Protein AF-A0A816AMC0-F1 (afdb_monomer_lite)

Organism: Adineta ricciae (NCBI:txid249248)

Structure (mmCIF, N/CA/C/O backbone):
data_AF-A0A816AMC0-F1
#
_entry.id   AF-A0A816AMC0-F1
#
loop_
_atom_site.group_PDB
_atom_site.id
_atom_site.type_symbol
_atom_site.label_atom_id
_atom_site.label_alt_id
_atom_site.label_comp_id
_atom_site.label_asym_id
_atom_site.label_entity_id
_atom_site.label_seq_id
_atom_site.pdbx_PDB_ins_code
_atom_site.Cartn_x
_atom_site.Cartn_y
_atom_site.Cartn_z
_atom_site.occupancy
_atom_site.B_iso_or_equiv
_atom_site.auth_seq_id
_atom_site.auth_comp_id
_atom_site.auth_asym_id
_atom_site.auth_atom_id
_atom_site.pdbx_PDB_model_num
ATOM 1 N N . MET A 1 1 ? 6.367 7.938 13.507 1.00 54.56 1 MET A N 1
ATOM 2 C CA . MET A 1 1 ? 5.938 7.145 12.332 1.00 54.56 1 MET A CA 1
ATOM 3 C C . MET A 1 1 ? 6.309 7.763 10.971 1.00 54.56 1 MET A C 1
ATOM 5 O O . MET A 1 1 ? 5.997 7.151 9.965 1.00 54.56 1 MET A O 1
ATOM 9 N N . GLY A 1 2 ? 6.980 8.927 10.887 1.00 66.00 2 GLY A N 1
ATOM 10 C CA . GLY A 1 2 ? 7.323 9.551 9.589 1.00 66.00 2 GLY A CA 1
ATOM 11 C C . GLY A 1 2 ? 8.657 9.108 8.968 1.00 66.00 2 GLY A C 1
ATOM 12 O O . GLY A 1 2 ? 8.784 9.105 7.751 1.00 66.00 2 GLY A O 1
ATOM 13 N N . PHE A 1 3 ? 9.629 8.677 9.781 1.00 77.12 3 PHE A N 1
ATOM 14 C CA . PHE A 1 3 ? 10.980 8.332 9.309 1.00 77.12 3 PHE A CA 1
ATOM 15 C C . PHE A 1 3 ? 10.998 7.178 8.295 1.00 77.12 3 PHE A C 1
ATOM 17 O O . PHE A 1 3 ? 11.712 7.248 7.304 1.00 77.12 3 PHE A O 1
ATOM 24 N N . PHE A 1 4 ? 10.166 6.154 8.499 1.00 74.00 4 PHE A N 1
ATOM 25 C CA . PHE A 1 4 ? 10.046 5.032 7.564 1.00 74.00 4 PHE A CA 1
ATOM 26 C C . PHE A 1 4 ? 9.169 5.346 6.349 1.00 74.00 4 PHE A C 1
ATOM 28 O O . PHE A 1 4 ? 9.300 4.684 5.331 1.00 74.00 4 PHE A O 1
ATOM 35 N N . LEU A 1 5 ? 8.301 6.359 6.428 1.00 75.69 5 LEU A N 1
ATOM 36 C CA . LEU A 1 5 ? 7.378 6.708 5.347 1.00 75.69 5 LEU A CA 1
ATOM 37 C C . LEU A 1 5 ? 8.065 7.520 4.238 1.00 75.69 5 LEU A C 1
ATOM 39 O O . LEU A 1 5 ? 7.737 7.365 3.065 1.00 75.69 5 LEU A O 1
ATOM 43 N N . LEU A 1 6 ? 9.040 8.353 4.617 1.00 81.31 6 LEU A N 1
ATOM 44 C CA . LEU A 1 6 ? 9.823 9.182 3.697 1.00 81.31 6 LEU A CA 1
ATOM 45 C C . LEU A 1 6 ? 10.548 8.367 2.607 1.00 81.31 6 LEU A C 1
ATOM 47 O O . LEU A 1 6 ? 10.405 8.729 1.443 1.00 81.31 6 LEU A O 1
ATOM 51 N N . PRO A 1 7 ? 11.271 7.269 2.920 1.00 81.81 7 PRO A N 1
ATOM 52 C CA . PRO A 1 7 ? 11.873 6.414 1.896 1.00 81.81 7 PRO A CA 1
ATOM 53 C C . PRO A 1 7 ? 10.887 5.414 1.276 1.00 81.81 7 PRO A C 1
ATOM 55 O O . PRO A 1 7 ? 11.108 4.963 0.158 1.00 81.81 7 PRO A O 1
ATOM 58 N N . LEU A 1 8 ? 9.786 5.068 1.955 1.00 79.50 8 LEU A N 1
ATOM 59 C CA . LEU A 1 8 ? 8.810 4.105 1.428 1.00 79.50 8 LEU A CA 1
ATOM 60 C C . LEU A 1 8 ? 8.091 4.633 0.180 1.00 79.50 8 LEU A C 1
ATOM 62 O O . LEU A 1 8 ? 7.770 3.868 -0.726 1.00 79.50 8 LEU A O 1
ATOM 66 N N . LEU A 1 9 ? 7.827 5.937 0.139 1.00 81.25 9 LEU A N 1
ATOM 67 C CA . LEU A 1 9 ? 7.093 6.581 -0.944 1.00 81.25 9 LEU A CA 1
ATOM 68 C C . LEU A 1 9 ? 7.836 6.533 -2.300 1.00 81.25 9 LEU A C 1
ATOM 70 O O . LEU A 1 9 ? 7.236 6.038 -3.255 1.00 81.25 9 LEU A O 1
ATOM 74 N N . PRO A 1 10 ? 9.122 6.938 -2.417 1.00 81.56 10 PRO A N 1
ATOM 75 C CA . PRO A 1 10 ? 9.872 6.786 -3.667 1.00 81.56 10 PRO A CA 1
ATOM 76 C C . PRO A 1 10 ? 10.070 5.314 -4.057 1.00 81.56 10 PRO A C 1
ATOM 78 O O . PRO A 1 10 ? 9.880 4.974 -5.220 1.00 81.56 10 PRO A O 1
ATOM 81 N N . 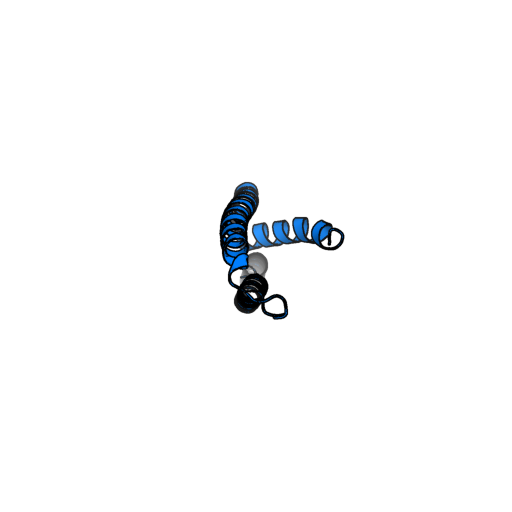VAL A 1 11 ? 10.336 4.422 -3.093 1.00 83.19 11 VAL A N 1
ATOM 82 C CA . VAL A 1 11 ? 10.482 2.975 -3.353 1.00 83.19 11 VAL A CA 1
ATOM 83 C C . VAL A 1 11 ? 9.192 2.368 -3.917 1.00 83.19 11 VAL A C 1
ATOM 85 O O . VAL A 1 11 ? 9.227 1.569 -4.850 1.00 83.19 11 VAL A O 1
ATOM 88 N N . SER A 1 12 ? 8.033 2.771 -3.390 1.00 79.56 12 SER A N 1
ATOM 89 C CA . SER A 1 12 ? 6.734 2.302 -3.888 1.00 79.56 12 SER A CA 1
ATOM 90 C C . SER A 1 12 ? 6.465 2.773 -5.317 1.00 79.56 12 SER A C 1
ATOM 92 O O . SER A 1 12 ? 5.886 2.026 -6.104 1.00 79.56 12 SER A O 1
ATOM 94 N N . PHE A 1 13 ? 6.895 3.988 -5.671 1.00 79.56 13 PHE A N 1
ATOM 95 C CA . PHE A 1 13 ? 6.758 4.495 -7.034 1.00 79.56 13 PHE A CA 1
ATOM 96 C C . PHE A 1 13 ? 7.668 3.774 -8.023 1.00 79.56 13 PHE A C 1
ATOM 98 O O . PHE A 1 13 ? 7.191 3.416 -9.098 1.00 79.56 13 PHE A O 1
ATOM 105 N N . GLU A 1 14 ? 8.925 3.504 -7.669 1.00 80.50 14 GLU A N 1
ATOM 106 C CA . GLU A 1 14 ? 9.820 2.718 -8.527 1.00 80.50 14 GLU A CA 1
ATOM 107 C C . GLU A 1 14 ? 9.251 1.313 -8.774 1.00 80.50 14 GLU A C 1
ATOM 109 O O . GLU A 1 14 ? 9.073 0.924 -9.928 1.00 80.50 14 GLU A O 1
ATOM 114 N N . CYS A 1 15 ? 8.817 0.607 -7.723 1.00 73.25 15 CYS A N 1
ATOM 115 C CA . CYS A 1 15 ? 8.167 -0.703 -7.860 1.00 73.25 15 CYS A CA 1
ATOM 116 C C . CYS A 1 15 ? 6.892 -0.661 -8.723 1.00 73.25 15 CYS A C 1
ATOM 118 O O . CYS A 1 15 ? 6.659 -1.562 -9.532 1.00 73.25 15 CYS A O 1
ATOM 120 N N . ALA A 1 16 ? 6.051 0.370 -8.572 1.00 72.38 16 ALA A N 1
ATOM 121 C CA . ALA A 1 16 ? 4.817 0.510 -9.347 1.00 72.38 16 ALA A CA 1
ATOM 122 C C . ALA A 1 16 ? 5.092 0.750 -10.842 1.00 72.38 16 ALA A C 1
ATOM 124 O O . ALA A 1 16 ? 4.392 0.206 -11.701 1.00 72.38 16 ALA A O 1
ATOM 125 N N . VAL A 1 17 ? 6.125 1.531 -11.166 1.00 69.25 17 VAL A N 1
ATOM 126 C CA . VAL A 1 17 ? 6.552 1.772 -12.550 1.00 69.25 17 VAL A CA 1
ATOM 127 C C . VAL A 1 17 ? 7.148 0.505 -13.164 1.00 69.25 17 VAL A C 1
ATOM 129 O O . VAL A 1 17 ? 6.823 0.176 -14.305 1.00 69.25 17 VAL A O 1
ATOM 132 N N . GLU A 1 18 ? 7.943 -0.253 -12.408 1.00 69.00 18 GLU A N 1
ATOM 133 C CA . GLU A 1 18 ? 8.533 -1.509 -12.887 1.00 69.00 18 GLU A CA 1
ATOM 134 C C . GLU A 1 18 ? 7.492 -2.606 -13.143 1.00 69.00 18 GLU A C 1
ATOM 136 O O . GLU A 1 18 ? 7.595 -3.322 -14.140 1.00 69.00 18 GLU A O 1
ATOM 141 N N . CYS A 1 19 ? 6.454 -2.704 -12.306 1.00 64.50 19 CYS A N 1
ATOM 142 C CA . CYS A 1 19 ? 5.380 -3.689 -12.484 1.00 64.50 19 CYS A CA 1
ATOM 143 C C . CYS A 1 19 ? 4.419 -3.356 -13.644 1.00 64.50 19 CYS A C 1
ATOM 145 O O . CYS A 1 19 ? 3.678 -4.235 -14.077 1.00 64.50 19 CYS A O 1
ATOM 147 N N . THR A 1 20 ? 4.403 -2.111 -14.144 1.00 66.06 20 THR A N 1
ATOM 148 C CA . THR A 1 20 ? 3.428 -1.639 -15.155 1.00 66.06 20 THR A CA 1
ATOM 149 C C . THR A 1 20 ? 4.064 -1.385 -16.535 1.00 66.06 20 THR A C 1
ATOM 151 O O . THR A 1 20 ? 3.454 -0.753 -17.398 1.00 66.06 20 THR A O 1
ATOM 154 N N . HIS A 1 21 ? 5.293 -1.850 -16.796 1.00 57.44 21 HIS A N 1
ATOM 155 C CA . HIS A 1 21 ? 5.896 -1.716 -18.130 1.00 57.44 21 HIS A CA 1
ATOM 156 C C . HIS A 1 21 ? 5.040 -2.463 -19.178 1.00 57.44 21 HIS A C 1
ATOM 158 O O . HIS A 1 21 ? 4.692 -3.616 -18.920 1.00 57.44 21 HIS A O 1
ATOM 164 N N . PRO A 1 22 ? 4.659 -1.866 -20.334 1.00 59.69 22 PRO A N 1
ATOM 165 C CA . PRO A 1 22 ? 5.210 -0.688 -21.025 1.00 59.69 22 PRO A CA 1
ATOM 166 C C . PRO A 1 22 ? 4.333 0.589 -20.957 1.00 59.69 22 PRO A C 1
ATOM 168 O O . PRO A 1 22 ? 4.277 1.366 -21.913 1.00 59.69 22 PRO A O 1
ATOM 171 N N . ILE A 1 23 ? 3.597 0.820 -19.866 1.00 61.50 23 ILE A N 1
ATOM 172 C CA . ILE A 1 23 ? 2.749 2.016 -19.699 1.00 61.50 23 ILE A CA 1
ATOM 173 C C . ILE A 1 23 ? 3.562 3.203 -19.154 1.00 61.50 23 ILE A C 1
ATOM 175 O O . ILE A 1 23 ? 4.480 3.044 -18.352 1.00 61.50 23 ILE A O 1
ATOM 179 N N . ARG A 1 24 ? 3.210 4.423 -19.591 1.00 65.62 24 ARG A N 1
ATOM 180 C CA . ARG A 1 24 ? 3.784 5.691 -19.102 1.00 65.62 24 ARG A CA 1
ATOM 181 C C . ARG A 1 24 ? 3.685 5.779 -17.572 1.00 65.62 24 ARG A C 1
ATOM 183 O O . ARG A 1 24 ? 2.587 5.696 -17.023 1.00 65.62 24 ARG A O 1
ATOM 190 N N . ALA A 1 25 ? 4.819 6.025 -16.913 1.00 67.50 25 ALA A N 1
ATOM 191 C CA . ALA A 1 25 ? 4.964 6.064 -15.453 1.00 67.50 25 ALA A CA 1
ATOM 192 C C . ALA A 1 25 ? 3.948 6.979 -14.740 1.00 67.50 25 ALA A C 1
ATOM 194 O O . ALA A 1 25 ? 3.483 6.662 -13.648 1.00 67.50 25 ALA A O 1
ATOM 195 N N . GLU A 1 26 ? 3.557 8.072 -15.397 1.00 73.50 26 GLU A N 1
ATOM 196 C CA . GLU A 1 26 ? 2.600 9.075 -14.913 1.00 73.50 26 GLU A CA 1
ATOM 197 C C . GLU A 1 26 ? 1.223 8.485 -14.567 1.00 73.50 26 GLU A C 1
ATOM 199 O O . GLU A 1 26 ? 0.569 8.914 -13.617 1.00 73.50 26 GLU A O 1
ATOM 204 N N . TRP A 1 27 ? 0.785 7.468 -15.312 1.00 74.75 27 TRP A N 1
ATOM 205 C CA . TRP A 1 27 ? -0.510 6.828 -15.081 1.00 74.75 27 TRP A CA 1
ATOM 206 C C . TRP A 1 27 ? -0.461 5.874 -13.891 1.00 74.75 27 TRP A C 1
ATOM 208 O O . TRP A 1 27 ? -1.433 5.786 -13.147 1.00 74.75 27 TRP A O 1
ATOM 218 N N . SER A 1 28 ? 0.670 5.198 -13.676 1.00 76.38 28 SER A N 1
ATOM 219 C CA . SER A 1 28 ? 0.843 4.265 -12.558 1.00 76.38 28 SER A CA 1
ATOM 220 C C . SER A 1 28 ? 0.907 5.005 -11.219 1.00 76.38 28 SER A C 1
ATOM 222 O O . SER A 1 28 ? 0.190 4.659 -10.279 1.00 76.38 28 SER A O 1
ATOM 224 N N . THR A 1 29 ? 1.672 6.098 -11.145 1.00 79.75 29 THR A N 1
ATOM 225 C CA . THR A 1 29 ? 1.759 6.928 -9.931 1.00 79.75 29 THR A CA 1
ATOM 226 C C . THR A 1 29 ? 0.441 7.641 -9.625 1.00 79.75 29 THR A C 1
ATOM 228 O O . THR A 1 29 ? 0.005 7.658 -8.470 1.00 79.75 29 THR A O 1
ATOM 231 N N . GLY A 1 30 ? -0.236 8.166 -10.653 1.00 82.88 30 GLY A N 1
ATOM 232 C CA . GLY A 1 30 ? -1.563 8.767 -10.523 1.00 82.88 30 GLY A CA 1
ATOM 233 C C . GLY A 1 30 ? -2.616 7.771 -10.029 1.00 82.88 30 GLY A C 1
ATOM 234 O O . GLY A 1 30 ? -3.387 8.086 -9.119 1.00 82.88 30 GLY A O 1
ATOM 235 N N . LEU A 1 31 ? -2.614 6.546 -10.562 1.00 81.19 31 LEU A N 1
ATOM 236 C CA . LEU A 1 31 ? -3.525 5.483 -10.134 1.00 81.19 31 LEU A CA 1
ATOM 237 C C . LEU A 1 31 ? -3.235 5.041 -8.693 1.00 81.19 31 LEU A C 1
ATOM 239 O O . LEU A 1 31 ? -4.171 4.891 -7.909 1.00 81.19 31 LEU A O 1
ATOM 243 N N . LEU A 1 32 ? -1.959 4.917 -8.312 1.00 82.19 32 LEU A N 1
ATOM 244 C CA . LEU A 1 32 ? -1.552 4.574 -6.947 1.00 82.19 32 LEU A CA 1
ATOM 245 C C . LEU A 1 32 ? -2.029 5.626 -5.931 1.00 82.19 32 LEU A C 1
ATOM 247 O O . LEU A 1 32 ? -2.600 5.276 -4.898 1.00 82.19 32 LEU A O 1
ATOM 251 N N . MET A 1 33 ? -1.858 6.917 -6.238 1.00 85.19 33 MET A N 1
ATOM 252 C CA . MET A 1 33 ? -2.349 8.002 -5.381 1.00 85.19 33 MET A CA 1
ATOM 253 C C . MET A 1 33 ? -3.879 8.070 -5.328 1.00 85.19 33 MET A C 1
ATOM 255 O O . MET A 1 33 ? -4.448 8.311 -4.260 1.00 85.19 33 MET A O 1
ATOM 259 N N . CYS A 1 34 ? -4.563 7.852 -6.453 1.00 87.38 34 CYS A N 1
ATOM 260 C CA . CYS A 1 34 ? -6.024 7.838 -6.494 1.00 87.38 34 CYS A CA 1
ATOM 261 C C . CYS A 1 34 ? -6.585 6.691 -5.640 1.00 87.38 34 CYS A C 1
ATOM 263 O O . CYS A 1 34 ? -7.429 6.924 -4.773 1.00 87.38 34 CYS A O 1
ATOM 265 N N . LEU A 1 35 ? -6.047 5.479 -5.802 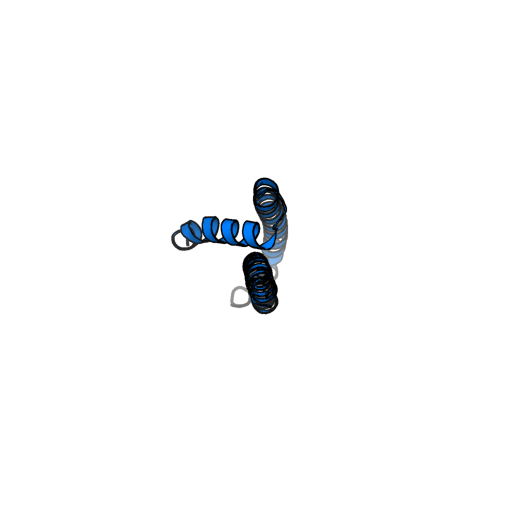1.00 86.19 35 LEU A N 1
ATOM 266 C CA . LEU A 1 35 ? -6.418 4.315 -4.998 1.00 86.19 35 LEU A CA 1
ATOM 267 C C . LEU A 1 35 ? -6.133 4.537 -3.512 1.00 86.19 35 LEU A C 1
ATOM 269 O O . LEU A 1 35 ? -6.992 4.232 -2.690 1.00 86.19 35 LEU A O 1
ATOM 273 N N . GLY A 1 36 ? -4.977 5.112 -3.166 1.00 86.19 36 GLY A N 1
ATOM 274 C CA . GLY A 1 36 ? -4.629 5.437 -1.782 1.00 86.19 36 GLY A CA 1
ATOM 275 C C . GLY A 1 36 ? -5.634 6.387 -1.126 1.00 86.19 36 GLY A C 1
ATOM 276 O O . GLY A 1 36 ? -6.084 6.135 -0.008 1.00 86.19 36 GLY A O 1
ATOM 277 N N . ASN A 1 37 ? -6.051 7.437 -1.839 1.00 90.69 37 ASN A N 1
ATOM 278 C CA . ASN A 1 37 ? -7.057 8.379 -1.344 1.00 90.69 37 ASN A CA 1
ATOM 279 C C . ASN A 1 37 ? -8.453 7.747 -1.225 1.00 90.69 37 ASN A C 1
ATOM 281 O O . ASN A 1 37 ? -9.137 7.967 -0.226 1.00 90.69 37 ASN A O 1
ATOM 285 N N . VAL A 1 38 ? -8.875 6.938 -2.203 1.00 92.44 38 VAL A N 1
ATOM 286 C CA . VAL A 1 38 ? -10.178 6.252 -2.170 1.00 92.44 38 VAL A CA 1
ATOM 287 C C . VAL A 1 38 ? -10.236 5.242 -1.019 1.00 92.44 38 VAL A C 1
ATOM 289 O O . VAL A 1 38 ? -11.169 5.281 -0.216 1.00 92.44 38 VAL A O 1
ATOM 292 N N . LEU A 1 39 ? -9.217 4.387 -0.880 1.00 87.62 39 LEU A N 1
ATOM 293 C CA . LEU A 1 39 ? -9.100 3.439 0.235 1.00 87.62 39 LEU A CA 1
ATOM 294 C C . LEU A 1 39 ? -9.044 4.160 1.584 1.00 87.62 39 LEU A C 1
ATOM 296 O O . LEU A 1 39 ? -9.752 3.767 2.511 1.00 87.62 39 LEU A O 1
ATOM 300 N N . GLY A 1 40 ? -8.257 5.234 1.689 1.00 87.69 40 GLY A N 1
ATOM 301 C CA . GLY A 1 40 ? -8.158 6.043 2.904 1.00 87.69 40 GLY A CA 1
ATOM 302 C C . GLY A 1 40 ? -9.497 6.665 3.310 1.00 87.69 40 GLY A C 1
ATOM 303 O O . GLY A 1 40 ? -9.882 6.596 4.477 1.00 87.69 40 GLY A O 1
ATOM 304 N N . GLY A 1 41 ? -10.248 7.210 2.350 1.00 90.50 41 GLY A N 1
ATOM 305 C CA . GLY A 1 41 ? -11.570 7.789 2.594 1.00 90.50 41 GLY A CA 1
ATOM 306 C C . GLY A 1 41 ? -12.589 6.762 3.091 1.00 90.50 41 GLY A C 1
ATOM 307 O O . GLY A 1 41 ? -13.261 6.991 4.100 1.00 90.50 41 GLY A O 1
ATOM 308 N N . ILE A 1 42 ? -12.665 5.601 2.432 1.00 88.38 42 ILE A N 1
ATOM 309 C CA . ILE A 1 42 ? -13.538 4.489 2.847 1.00 88.38 42 ILE A CA 1
ATOM 310 C C . ILE A 1 42 ? -13.170 4.026 4.262 1.00 88.38 42 ILE A C 1
ATOM 312 O O . ILE A 1 42 ? -14.042 3.820 5.109 1.00 88.38 42 ILE A O 1
ATOM 316 N N . PHE A 1 43 ? -11.873 3.914 4.539 1.00 83.81 43 PHE A N 1
ATOM 317 C CA . PHE A 1 43 ? -11.364 3.472 5.827 1.00 83.81 43 PHE A CA 1
ATOM 318 C C . PHE A 1 43 ? -11.750 4.423 6.971 1.00 83.81 43 PHE A C 1
ATOM 320 O O . PHE A 1 43 ? -12.238 3.968 8.007 1.00 83.81 43 PHE A O 1
ATOM 327 N N . ILE A 1 44 ? -11.621 5.739 6.769 1.00 87.94 44 ILE A N 1
ATOM 328 C CA . ILE A 1 44 ? -12.033 6.750 7.755 1.00 87.94 44 ILE A CA 1
ATOM 329 C C . ILE A 1 44 ? -13.539 6.666 8.036 1.00 87.94 44 ILE A C 1
ATOM 331 O O . ILE A 1 44 ? -13.949 6.737 9.196 1.00 87.94 44 ILE A O 1
ATOM 335 N N . PHE A 1 45 ? -14.366 6.468 7.004 1.00 88.06 45 PHE A N 1
ATOM 336 C CA . PHE A 1 45 ? -15.814 6.311 7.170 1.00 88.06 45 PHE A CA 1
ATOM 337 C C . PHE A 1 45 ? -16.174 5.099 8.036 1.00 88.06 45 PHE A C 1
ATOM 339 O O . PHE A 1 45 ? -16.983 5.214 8.961 1.00 88.06 45 PHE A O 1
ATOM 346 N N . ILE A 1 46 ? -15.549 3.949 7.771 1.00 83.69 46 ILE A N 1
ATOM 347 C CA . ILE A 1 46 ? -15.790 2.712 8.523 1.00 83.69 46 ILE A CA 1
ATOM 348 C C . ILE A 1 46 ? -15.326 2.867 9.974 1.00 83.69 46 ILE A C 1
ATOM 350 O O . ILE A 1 46 ? -16.074 2.536 10.897 1.00 83.69 46 ILE A O 1
ATOM 354 N N . LEU A 1 47 ? -14.130 3.422 10.194 1.00 81.31 47 LEU A N 1
ATOM 355 C CA . LEU A 1 47 ? -13.602 3.645 11.540 1.00 81.31 47 LEU A CA 1
ATOM 356 C C . LEU A 1 47 ? -14.492 4.610 12.337 1.00 81.31 47 LEU A C 1
ATOM 358 O O . LEU A 1 47 ? -14.787 4.363 13.505 1.00 81.31 47 LEU A O 1
ATOM 362 N N . GLY A 1 48 ? -14.967 5.680 11.692 1.00 81.75 48 GLY A N 1
ATOM 363 C CA . GLY A 1 48 ? -15.872 6.658 12.293 1.00 81.75 48 GLY A CA 1
ATOM 364 C C . GLY A 1 48 ? -17.217 6.053 12.700 1.00 81.75 48 GLY A C 1
ATOM 365 O O . GLY A 1 48 ? -17.727 6.349 13.783 1.00 81.75 48 GLY A O 1
ATOM 366 N N . TYR A 1 49 ? -17.777 5.161 11.880 1.00 80.88 49 TYR A N 1
ATOM 367 C CA . TYR A 1 49 ? -18.994 4.426 12.227 1.00 80.88 49 TYR A CA 1
ATOM 368 C C . TYR A 1 49 ? -18.767 3.473 13.410 1.00 80.88 49 TYR A C 1
ATOM 370 O O . TYR A 1 49 ? -19.571 3.425 14.343 1.00 80.88 49 TYR A O 1
ATOM 378 N N . LEU A 1 50 ? -17.633 2.771 13.417 1.00 73.62 50 LEU A N 1
ATOM 379 C CA . LEU A 1 50 ? -17.281 1.808 14.457 1.00 73.62 50 LEU A CA 1
ATOM 380 C C . LEU A 1 50 ? -17.019 2.478 15.816 1.00 73.62 50 LEU A C 1
ATOM 382 O O . LEU A 1 50 ? -17.406 1.947 16.856 1.00 73.62 50 LEU A O 1
ATOM 386 N N 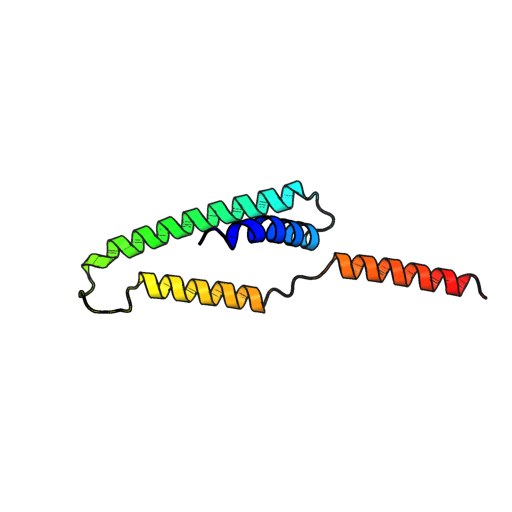. ILE A 1 51 ? -16.443 3.683 15.806 1.00 74.12 51 ILE A N 1
ATOM 387 C CA . ILE A 1 51 ? -16.268 4.530 16.993 1.00 74.12 51 ILE A CA 1
ATOM 388 C C . ILE A 1 51 ? -17.619 5.024 17.530 1.00 74.12 51 ILE A C 1
ATOM 390 O O . ILE A 1 51 ? -17.824 5.046 18.741 1.00 74.12 51 ILE A O 1
ATOM 394 N N . LYS A 1 52 ? -18.593 5.361 16.674 1.00 72.69 52 LYS A N 1
ATOM 395 C CA . LYS A 1 52 ? -19.943 5.748 17.137 1.00 72.69 52 LYS A CA 1
ATOM 396 C C . LYS A 1 52 ? -20.707 4.609 17.826 1.00 72.69 52 LYS A C 1
ATOM 398 O O . LYS A 1 52 ? -21.613 4.884 18.608 1.00 72.69 52 LYS A O 1
ATOM 403 N N . LEU A 1 53 ? -20.335 3.352 17.576 1.00 70.25 53 LEU A N 1
ATOM 404 C CA . LEU A 1 53 ? -20.885 2.151 18.225 1.00 70.25 53 LEU A CA 1
ATOM 405 C C . LEU A 1 53 ? -20.205 1.804 19.565 1.00 70.25 53 LEU A C 1
ATOM 407 O O . LEU A 1 53 ? -20.653 0.896 20.269 1.00 70.25 53 LEU A O 1
ATOM 411 N N . GLN A 1 54 ? -19.184 2.570 19.965 1.00 63.88 54 GLN A N 1
ATOM 412 C CA . GLN A 1 54 ? -18.475 2.439 21.240 1.00 63.88 54 GLN A CA 1
ATOM 413 C C . GLN A 1 54 ? -19.352 2.498 22.515 1.00 63.88 54 GLN A C 1
ATOM 415 O O . GLN A 1 54 ? -19.020 1.764 23.448 1.00 63.88 54 GLN A O 1
ATOM 420 N N . PRO A 1 55 ? -20.464 3.266 22.627 1.00 61.53 55 PRO A N 1
ATOM 421 C CA . PRO A 1 55 ? -21.181 3.396 23.902 1.00 61.53 55 PRO A CA 1
ATOM 422 C C . PRO A 1 55 ? -21.910 2.122 24.374 1.00 61.53 55 PRO A C 1
ATOM 424 O O . PRO A 1 55 ? -22.479 2.128 25.461 1.00 61.53 55 PRO A O 1
ATOM 427 N N . LYS A 1 56 ? -21.896 1.020 23.605 1.00 56.91 56 LYS A N 1
ATOM 428 C CA . LYS A 1 56 ? -22.439 -0.287 24.028 1.00 56.91 56 LYS A CA 1
ATOM 429 C C . LYS A 1 56 ? -21.422 -1.228 24.697 1.00 56.91 56 LYS A C 1
ATOM 431 O O . LYS A 1 56 ? -21.823 -2.305 25.134 1.00 56.91 56 LYS A O 1
ATOM 436 N N . TYR A 1 57 ? -20.142 -0.861 24.801 1.00 54.78 57 TYR A N 1
ATOM 437 C CA . TYR A 1 57 ? -19.089 -1.749 25.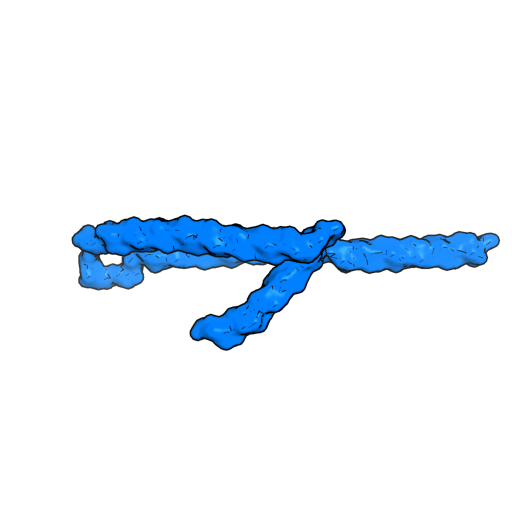313 1.00 54.78 57 TYR A CA 1
ATOM 438 C C . TYR A 1 57 ? -18.593 -1.326 26.703 1.00 54.78 57 TYR A C 1
ATOM 440 O O . TYR A 1 57 ? -18.350 -0.149 26.960 1.00 54.78 57 TYR A O 1
ATOM 448 N N . LYS A 1 58 ? -18.444 -2.295 27.618 1.00 55.66 58 LYS A N 1
ATOM 449 C CA . LYS A 1 58 ? -17.932 -2.064 28.977 1.00 55.66 58 LYS A CA 1
ATOM 450 C C . LYS A 1 58 ? -16.463 -1.621 28.938 1.00 55.66 58 LYS A C 1
ATOM 452 O O . LYS A 1 58 ? -15.620 -2.322 28.379 1.00 55.66 58 LYS A O 1
ATOM 457 N N . SER A 1 59 ? -16.163 -0.501 29.599 1.00 51.88 59 SER A N 1
ATOM 458 C CA . SER A 1 59 ? -14.807 -0.023 29.897 1.00 51.88 59 SER A CA 1
ATOM 459 C C . SER A 1 59 ? -14.011 -1.106 30.634 1.00 51.88 59 SER A C 1
ATOM 461 O O . SER A 1 59 ? -14.226 -1.328 31.821 1.00 51.88 59 SER A O 1
ATOM 463 N N . GLY A 1 60 ? -13.134 -1.819 29.925 1.00 58.09 60 GLY A N 1
ATOM 464 C CA . G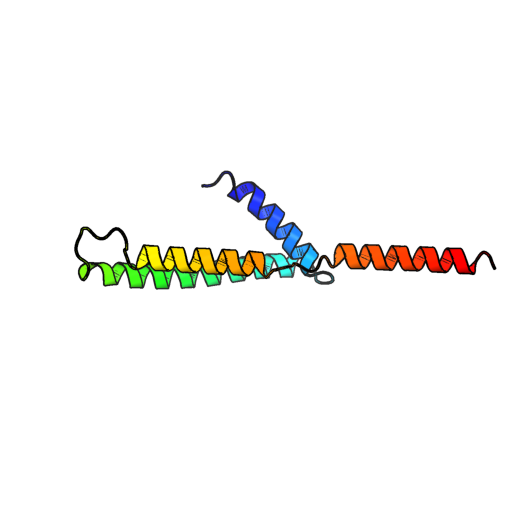LY A 1 60 ? -12.302 -2.878 30.508 1.00 58.09 60 GLY A CA 1
ATOM 465 C C . GLY A 1 60 ? -11.889 -3.988 29.541 1.00 58.09 60 GLY A C 1
ATOM 466 O O . GLY A 1 60 ? -10.941 -4.713 29.830 1.00 58.09 60 GLY A O 1
ATOM 467 N N . GLN A 1 61 ? -12.539 -4.121 28.379 1.00 58.44 61 GLN A N 1
ATOM 468 C CA . GLN A 1 61 ? -12.067 -5.035 27.334 1.00 58.44 61 GLN A CA 1
ATOM 469 C C . GLN A 1 61 ? -11.004 -4.374 26.452 1.00 58.44 61 GLN A C 1
ATOM 471 O O . GLN A 1 61 ? -11.247 -3.365 25.801 1.00 58.44 61 GLN A O 1
ATOM 476 N N . ILE A 1 62 ? -9.836 -5.012 26.399 1.00 58.06 62 ILE A N 1
ATOM 477 C CA . ILE A 1 62 ? -8.688 -4.658 25.547 1.00 58.06 62 ILE A CA 1
ATOM 478 C C . ILE A 1 62 ? -9.032 -4.881 24.051 1.00 58.06 62 ILE A C 1
ATOM 480 O O . ILE A 1 62 ? -8.432 -4.293 23.153 1.00 58.06 62 ILE A O 1
ATOM 484 N N . LEU A 1 63 ? -10.045 -5.716 23.779 1.00 57.78 63 LEU A N 1
ATOM 485 C CA . LEU A 1 63 ? -10.596 -6.013 22.454 1.00 57.78 63 LEU A CA 1
ATOM 486 C C . LEU A 1 63 ? -11.755 -5.070 22.105 1.00 57.78 63 LEU A C 1
ATOM 488 O O . LEU A 1 63 ? -12.925 -5.449 22.123 1.00 57.78 63 LEU A O 1
ATOM 492 N N . THR A 1 64 ? -11.428 -3.826 21.775 1.00 69.00 64 THR A N 1
ATOM 493 C CA . THR A 1 64 ? -12.371 -2.898 21.144 1.00 69.00 64 THR A CA 1
ATOM 494 C C . THR A 1 64 ? -12.651 -3.371 19.708 1.00 69.00 64 THR A C 1
ATOM 496 O O . THR A 1 64 ? -11.715 -3.768 19.015 1.00 69.00 64 THR A O 1
ATOM 499 N N . PRO A 1 65 ? -13.884 -3.289 19.174 1.00 70.69 65 PRO A N 1
ATOM 500 C CA . PRO A 1 65 ? -14.162 -3.670 17.781 1.00 70.69 65 PRO A CA 1
ATOM 501 C C . PRO A 1 65 ? -13.259 -2.950 16.760 1.00 70.69 65 PRO A C 1
ATOM 503 O O . PRO A 1 65 ? -12.913 -3.516 15.726 1.00 70.69 65 PRO A O 1
ATOM 506 N N . ALA A 1 66 ? -12.794 -1.740 17.087 1.00 71.19 66 ALA A N 1
ATOM 507 C CA . ALA A 1 66 ? -11.811 -1.002 16.298 1.00 71.19 66 ALA A CA 1
ATOM 508 C C . ALA A 1 66 ? -10.431 -1.686 16.213 1.00 71.19 66 ALA A C 1
ATOM 510 O O . ALA A 1 66 ? -9.820 -1.673 15.146 1.00 71.19 66 ALA A O 1
ATOM 511 N N . SER A 1 67 ? -9.936 -2.306 17.293 1.00 74.69 67 SER A N 1
ATOM 512 C CA . SER A 1 67 ? -8.634 -2.990 17.276 1.00 74.69 67 SER A CA 1
ATOM 513 C C . SER A 1 67 ? -8.694 -4.309 16.506 1.00 74.69 67 SER A C 1
ATOM 515 O O . SER A 1 67 ? -7.752 -4.633 15.788 1.00 74.69 67 SER A O 1
ATOM 517 N N . ILE A 1 68 ? -9.826 -5.017 16.560 1.00 80.12 68 ILE A N 1
ATOM 518 C CA . ILE A 1 68 ? -10.088 -6.204 15.728 1.00 80.12 68 ILE A CA 1
ATOM 519 C C . ILE A 1 68 ? -10.111 -5.838 14.243 1.00 80.12 68 ILE A C 1
ATOM 521 O O . ILE A 1 68 ? -9.486 -6.521 13.439 1.00 80.12 68 ILE A O 1
ATOM 525 N N . PHE A 1 69 ? -10.765 -4.734 13.876 1.00 81.38 69 PHE A N 1
ATOM 526 C CA . PHE A 1 69 ? -10.794 -4.274 12.487 1.00 81.38 69 PHE A CA 1
ATOM 527 C C . PHE A 1 69 ? -9.393 -3.921 11.963 1.00 81.38 69 PHE A C 1
ATOM 529 O O . PHE A 1 69 ? -9.014 -4.339 10.868 1.00 81.38 69 PHE A O 1
ATOM 536 N N . MET A 1 70 ? -8.591 -3.226 12.776 1.00 81.00 70 MET A N 1
ATOM 537 C CA . MET A 1 70 ? -7.187 -2.937 12.466 1.00 81.00 70 MET A CA 1
ATOM 538 C C . MET A 1 70 ? -6.345 -4.208 12.314 1.00 81.00 70 MET A C 1
ATOM 540 O O . MET A 1 70 ? -5.541 -4.304 11.388 1.00 81.00 70 MET A O 1
ATOM 544 N N . LEU A 1 71 ? -6.548 -5.200 13.186 1.00 83.50 71 LEU A N 1
ATOM 545 C CA . LEU A 1 71 ? -5.848 -6.482 13.126 1.00 83.50 71 LEU A CA 1
ATOM 546 C C . LEU A 1 71 ? -6.218 -7.266 11.859 1.00 83.50 71 LEU A C 1
ATOM 548 O O . LEU A 1 71 ? -5.331 -7.763 11.172 1.00 83.50 71 LEU A O 1
ATOM 552 N N . CYS A 1 72 ? -7.504 -7.331 11.505 1.00 85.19 72 CYS A N 1
ATOM 553 C CA . CYS A 1 72 ? -7.955 -7.964 10.267 1.00 85.19 72 CYS A CA 1
ATOM 554 C C . CYS A 1 72 ? -7.314 -7.314 9.038 1.00 85.19 72 CYS A C 1
ATOM 556 O O . CYS A 1 72 ? -6.828 -8.021 8.161 1.00 85.19 72 CYS A O 1
ATOM 558 N N . LEU A 1 73 ? -7.256 -5.983 8.983 1.00 84.44 73 LEU A N 1
ATOM 559 C CA . LEU A 1 73 ? -6.626 -5.279 7.866 1.00 84.44 73 LEU A CA 1
ATOM 560 C C . LEU A 1 73 ? -5.120 -5.492 7.798 1.00 84.44 73 LEU A C 1
ATOM 562 O O . LEU A 1 73 ? -4.578 -5.639 6.706 1.00 84.44 73 LEU A O 1
ATOM 566 N N . PHE A 1 74 ? -4.449 -5.553 8.945 1.00 85.00 74 PHE A N 1
ATOM 567 C CA . PHE A 1 74 ? -3.036 -5.901 8.991 1.00 85.00 74 PHE A CA 1
ATOM 568 C C . PHE A 1 74 ? -2.793 -7.313 8.444 1.00 85.00 74 PHE A C 1
ATOM 570 O O . PHE A 1 74 ? -1.895 -7.507 7.629 1.00 85.00 74 PHE A O 1
ATOM 577 N N . VAL A 1 75 ? -3.634 -8.282 8.819 1.00 87.56 75 VAL A N 1
ATOM 578 C CA . VAL A 1 75 ? -3.554 -9.660 8.311 1.00 87.56 75 VAL A CA 1
ATOM 579 C C . VAL A 1 75 ? -3.847 -9.722 6.812 1.00 87.56 75 VAL A C 1
ATOM 581 O O . VAL A 1 75 ? -3.121 -10.398 6.092 1.00 87.56 75 VAL A O 1
ATOM 584 N N . VAL A 1 76 ? -4.857 -8.996 6.320 1.00 87.25 76 VAL A N 1
ATOM 585 C CA . VAL A 1 76 ? -5.164 -8.917 4.881 1.00 87.25 76 VAL A CA 1
ATOM 586 C C . VAL A 1 76 ? -3.998 -8.296 4.116 1.00 87.25 76 VAL A C 1
ATOM 588 O O . VAL A 1 76 ? -3.584 -8.856 3.109 1.00 87.25 76 VAL A O 1
ATOM 591 N N . SER A 1 77 ? -3.423 -7.201 4.618 1.00 82.25 77 SER A N 1
ATOM 592 C CA . SER A 1 77 ? -2.252 -6.550 4.022 1.00 82.25 77 SER A CA 1
ATOM 593 C C . SER A 1 77 ? -1.041 -7.489 3.977 1.00 82.25 77 SER A C 1
ATOM 595 O O . SER A 1 77 ? -0.424 -7.672 2.926 1.00 82.25 77 SER A O 1
ATOM 597 N N . ALA A 1 78 ? -0.748 -8.173 5.086 1.00 83.00 78 ALA A N 1
ATOM 598 C CA . ALA A 1 78 ? 0.319 -9.165 5.148 1.00 83.00 78 ALA A CA 1
ATOM 599 C C . ALA A 1 78 ? 0.069 -10.318 4.164 1.00 83.00 78 ALA A C 1
ATOM 601 O O . ALA A 1 78 ? 0.964 -10.680 3.406 1.00 83.00 78 ALA A O 1
ATOM 602 N N . ALA A 1 79 ? -1.154 -10.850 4.108 1.00 85.25 79 ALA A N 1
ATOM 603 C CA . ALA A 1 79 ? -1.529 -11.902 3.169 1.00 85.25 79 ALA A CA 1
ATOM 604 C C . ALA A 1 79 ? -1.386 -11.442 1.715 1.00 85.25 79 ALA A C 1
ATOM 606 O O . ALA A 1 79 ? -0.820 -12.169 0.901 1.00 85.25 79 ALA A O 1
ATOM 607 N N . THR A 1 80 ? -1.819 -10.219 1.388 1.00 78.69 80 THR A N 1
ATOM 608 C CA . THR A 1 80 ? -1.584 -9.651 0.060 1.00 78.69 80 THR A CA 1
ATOM 609 C C . THR A 1 80 ? -0.096 -9.527 -0.228 1.00 78.69 80 THR A C 1
ATOM 611 O O . THR A 1 80 ? 0.308 -9.892 -1.318 1.00 78.69 80 THR A O 1
ATOM 614 N N . MET A 1 81 ? 0.740 -9.138 0.738 1.00 73.75 81 MET A N 1
ATOM 615 C CA . MET A 1 81 ? 2.192 -9.059 0.549 1.00 73.75 81 MET A CA 1
ATOM 616 C C . MET A 1 81 ? 2.829 -10.438 0.306 1.00 73.75 81 MET A C 1
ATOM 618 O O . MET A 1 81 ? 3.720 -10.562 -0.527 1.00 73.75 81 MET A O 1
ATOM 622 N N . PHE A 1 82 ? 2.345 -11.487 0.980 1.00 76.44 82 PHE A N 1
ATOM 623 C CA . PHE A 1 82 ? 2.802 -12.864 0.760 1.00 76.44 82 PHE A CA 1
ATOM 624 C C . PHE A 1 82 ? 2.335 -13.451 -0.581 1.00 76.44 82 PHE A C 1
ATOM 626 O O . PHE A 1 82 ? 3.046 -14.260 -1.175 1.00 76.44 82 PHE A O 1
ATOM 633 N N . ILE A 1 83 ? 1.153 -13.060 -1.063 1.00 73.00 83 ILE A N 1
ATOM 634 C CA . ILE A 1 83 ? 0.585 -13.530 -2.338 1.00 73.00 83 ILE A CA 1
ATOM 635 C C . ILE A 1 83 ? 1.133 -12.724 -3.522 1.00 73.00 83 ILE A C 1
ATOM 637 O O . ILE A 1 83 ? 1.264 -13.260 -4.624 1.00 73.00 83 ILE A O 1
ATOM 641 N N . TYR A 1 84 ? 1.490 -11.456 -3.308 1.00 64.25 84 TYR A N 1
ATOM 642 C CA . TYR A 1 84 ? 2.027 -10.565 -4.329 1.00 64.25 84 TYR A CA 1
ATOM 643 C C . TYR A 1 84 ? 3.485 -10.922 -4.645 1.00 64.25 84 TYR A C 1
ATOM 645 O O . TYR A 1 84 ? 4.433 -10.236 -4.271 1.00 64.25 84 TYR A O 1
ATOM 653 N N . ARG A 1 85 ? 3.671 -12.014 -5.389 1.00 57.84 85 ARG A N 1
ATOM 654 C CA . ARG A 1 85 ? 4.868 -12.233 -6.201 1.00 57.84 85 ARG A CA 1
ATOM 655 C C . ARG A 1 85 ? 4.801 -11.266 -7.377 1.00 57.84 85 ARG A C 1
ATOM 657 O O . ARG A 1 85 ? 4.297 -11.628 -8.435 1.00 57.84 85 ARG A O 1
ATOM 664 N N . GLY A 1 86 ? 5.237 -10.025 -7.158 1.00 56.28 86 GLY A N 1
ATOM 665 C CA . GLY A 1 86 ? 5.327 -9.025 -8.220 1.00 56.28 86 GLY A CA 1
ATOM 666 C C . GLY A 1 86 ? 6.121 -9.608 -9.394 1.00 56.28 86 GLY A C 1
ATOM 667 O O . GLY A 1 86 ? 7.277 -9.985 -9.190 1.00 56.28 86 GLY A O 1
ATOM 668 N N . PRO A 1 87 ? 5.521 -9.771 -10.587 1.00 54.81 87 PRO A N 1
ATOM 669 C CA . PRO A 1 87 ? 6.247 -10.276 -11.737 1.00 54.81 87 PRO A CA 1
ATOM 670 C C . PRO A 1 87 ? 7.286 -9.219 -12.114 1.00 54.81 87 PRO A C 1
ATOM 672 O O . PRO A 1 87 ? 6.947 -8.082 -12.440 1.00 54.81 87 PRO A O 1
ATOM 675 N N . TYR A 1 88 ? 8.564 -9.572 -12.008 1.00 57.38 88 TYR A N 1
ATOM 676 C CA . TYR A 1 88 ? 9.669 -8.688 -12.358 1.00 57.38 88 TYR A CA 1
ATOM 677 C C . TYR A 1 88 ? 9.769 -8.576 -13.888 1.00 57.38 88 TYR A C 1
ATOM 679 O O . TYR A 1 88 ? 10.676 -9.138 -14.500 1.00 57.38 88 TYR A O 1
ATOM 687 N N . LEU A 1 89 ? 8.835 -7.851 -14.516 1.00 56.88 89 LEU A N 1
ATOM 688 C CA . LEU A 1 89 ? 8.767 -7.688 -15.975 1.00 56.88 89 LEU A CA 1
ATOM 689 C C . LEU A 1 89 ? 10.070 -7.121 -16.567 1.00 56.88 89 LEU A C 1
ATOM 691 O O . LEU A 1 89 ? 10.429 -7.463 -17.690 1.00 56.88 89 LEU A O 1
ATOM 695 N N . ARG A 1 90 ? 10.824 -6.302 -15.815 1.00 54.84 90 ARG A N 1
ATOM 696 C CA . ARG A 1 90 ? 12.161 -5.834 -16.229 1.00 54.84 90 ARG A CA 1
ATOM 697 C C . ARG A 1 90 ? 13.194 -6.955 -16.318 1.00 54.84 90 ARG A C 1
ATOM 699 O O . ARG A 1 90 ? 13.979 -6.975 -17.258 1.00 54.84 90 ARG A O 1
ATOM 706 N N . LEU A 1 91 ? 13.174 -7.887 -15.369 1.00 56.72 91 LEU A N 1
ATOM 707 C CA . LEU A 1 91 ? 14.084 -9.035 -15.327 1.00 56.72 91 LEU A CA 1
ATOM 708 C C . LEU A 1 91 ? 13.764 -10.006 -16.469 1.00 56.72 91 LEU A C 1
ATOM 710 O O . LEU A 1 91 ? 14.666 -10.552 -17.096 1.00 56.72 91 LEU A O 1
ATOM 714 N N . GLU A 1 92 ? 12.480 -10.167 -16.794 1.00 63.41 92 GLU A N 1
ATOM 715 C CA . GLU A 1 92 ? 12.042 -10.947 -17.954 1.00 63.41 92 GLU A CA 1
ATOM 716 C C . GLU A 1 92 ? 12.414 -10.270 -19.283 1.00 63.41 92 GLU A C 1
ATOM 718 O O . GLU A 1 92 ? 12.875 -10.950 -20.200 1.00 63.41 92 GLU A O 1
ATOM 723 N N . ALA A 1 93 ? 12.311 -8.940 -19.377 1.00 61.81 93 ALA A N 1
ATOM 724 C CA . ALA A 1 93 ? 12.743 -8.183 -20.553 1.00 61.81 93 ALA A CA 1
ATOM 725 C C . ALA A 1 93 ? 14.273 -8.229 -20.764 1.00 61.81 93 ALA A C 1
ATOM 727 O O . ALA A 1 93 ? 14.734 -8.433 -21.889 1.00 61.81 93 ALA A O 1
ATOM 728 N N . GLU A 1 94 ? 15.072 -8.110 -19.696 1.00 62.38 94 GLU A N 1
ATOM 729 C CA . GLU A 1 94 ? 16.536 -8.265 -19.752 1.00 62.38 94 GLU A CA 1
ATOM 730 C C . GLU A 1 94 ? 16.947 -9.705 -20.106 1.00 62.38 94 GLU A C 1
ATOM 732 O O . GLU A 1 94 ? 17.880 -9.917 -20.892 1.00 62.38 94 GLU A O 1
ATOM 737 N N . LYS A 1 95 ? 16.211 -10.705 -19.602 1.00 65.88 95 LYS A N 1
ATOM 738 C CA . LYS A 1 95 ? 16.432 -12.115 -19.943 1.00 65.88 95 LYS A CA 1
ATOM 739 C C . LYS A 1 95 ? 16.156 -12.386 -21.425 1.00 65.88 95 LYS A C 1
ATOM 741 O O . LYS A 1 95 ? 16.985 -13.002 -22.091 1.00 65.88 95 LYS A O 1
ATOM 746 N N . GLN A 1 96 ? 15.063 -11.849 -21.971 1.00 67.38 96 GLN A N 1
ATOM 747 C CA . GLN A 1 96 ? 14.731 -11.988 -23.394 1.00 67.38 96 GLN A CA 1
ATOM 748 C C . GLN A 1 96 ? 15.743 -11.287 -24.313 1.00 67.38 96 GLN A C 1
ATOM 750 O O . GLN A 1 96 ? 16.108 -11.833 -25.355 1.00 67.38 96 GLN A O 1
ATOM 755 N N . ALA A 1 97 ? 16.242 -10.102 -23.940 1.00 65.88 97 ALA A N 1
ATOM 756 C CA . ALA A 1 97 ? 17.271 -9.401 -24.713 1.00 65.88 97 ALA A CA 1
ATOM 757 C C . ALA A 1 97 ? 18.609 -10.165 -24.729 1.00 65.88 97 ALA A C 1
ATOM 759 O O . ALA A 1 97 ? 19.266 -10.253 -25.769 1.00 65.88 97 ALA A O 1
ATOM 760 N N . THR A 1 98 ? 18.984 -10.765 -23.596 1.00 70.06 98 THR A N 1
ATOM 761 C CA . THR A 1 98 ? 20.197 -11.587 -23.476 1.00 70.06 98 THR A CA 1
ATOM 762 C C . THR A 1 98 ? 20.099 -12.863 -24.317 1.00 70.06 98 THR A C 1
ATOM 764 O O . THR A 1 98 ? 21.005 -13.141 -25.102 1.00 70.06 98 THR A O 1
ATOM 767 N N . GLU A 1 99 ? 18.980 -13.593 -24.245 1.00 71.31 99 GLU A N 1
ATOM 768 C CA . GLU A 1 99 ? 18.751 -14.802 -25.055 1.00 71.31 99 GLU A CA 1
ATOM 769 C C . GLU A 1 99 ? 18.789 -14.507 -26.565 1.00 71.31 99 GLU A C 1
ATOM 771 O O . GLU A 1 99 ? 19.344 -15.284 -27.347 1.00 71.31 99 GLU A O 1
ATOM 776 N N . ARG A 1 100 ? 18.272 -13.346 -26.994 1.00 69.06 100 ARG A N 1
ATOM 777 C CA . ARG A 1 100 ? 18.332 -12.914 -28.400 1.00 69.06 100 ARG A CA 1
ATOM 778 C C . ARG A 1 100 ? 19.769 -12.696 -28.886 1.00 69.06 100 ARG A C 1
ATOM 780 O O . ARG A 1 100 ? 20.095 -13.093 -30.003 1.00 69.06 100 ARG A O 1
ATOM 787 N N . ASN A 1 101 ? 20.630 -12.109 -28.054 1.00 68.19 101 ASN A N 1
ATOM 788 C CA . ASN A 1 101 ? 22.034 -11.867 -28.395 1.00 68.19 101 ASN A CA 1
ATOM 789 C C . ASN A 1 101 ? 22.849 -13.167 -28.463 1.00 68.19 101 ASN A C 1
ATOM 791 O O . ASN A 1 101 ? 23.631 -13.344 -29.394 1.00 68.19 101 ASN A O 1
ATOM 795 N N . THR A 1 102 ? 22.635 -14.109 -27.539 1.00 70.94 102 THR A N 1
ATOM 796 C CA . THR A 1 102 ? 23.300 -15.426 -27.575 1.00 70.94 102 THR A CA 1
ATOM 797 C C . THR A 1 102 ? 22.917 -16.229 -28.822 1.00 70.94 102 THR A C 1
ATOM 799 O O . THR A 1 102 ? 23.785 -16.830 -29.464 1.00 70.94 102 THR A O 1
ATOM 802 N N . ASN A 1 103 ? 21.640 -16.196 -29.217 1.00 68.75 103 ASN A N 1
ATOM 803 C CA . ASN A 1 103 ? 21.172 -16.876 -30.426 1.00 68.75 103 ASN A CA 1
ATOM 804 C C . ASN A 1 103 ? 21.751 -16.260 -31.713 1.00 68.75 103 ASN A C 1
ATOM 806 O O . ASN A 1 103 ? 22.143 -17.006 -32.611 1.00 68.75 103 ASN A O 1
ATOM 810 N N . SER A 1 104 ? 21.884 -14.929 -31.789 1.00 64.44 104 SER A N 1
ATOM 811 C CA . SER A 1 104 ? 22.573 -14.266 -32.909 1.00 64.44 104 SER A CA 1
ATOM 812 C C . SER A 1 104 ? 24.058 -14.631 -32.980 1.00 64.44 104 SER A C 1
ATOM 814 O O . SER A 1 104 ? 24.542 -14.969 -34.054 1.00 64.44 104 SER A O 1
ATOM 816 N N . SER A 1 105 ? 24.781 -14.639 -31.856 1.00 62.00 105 SER A N 1
ATOM 817 C CA . SER A 1 105 ? 26.207 -15.006 -31.833 1.00 62.00 105 SER A CA 1
ATOM 818 C C . SER A 1 105 ? 26.464 -16.454 -32.259 1.00 62.00 105 SER A C 1
ATOM 820 O O . SER A 1 105 ? 27.491 -16.747 -32.863 1.00 62.00 105 SER A O 1
ATOM 822 N N . THR A 1 106 ? 25.525 -17.359 -31.976 1.00 60.88 106 THR A N 1
ATOM 823 C CA . THR A 1 106 ? 25.615 -18.766 -32.397 1.00 60.88 106 THR A CA 1
ATOM 824 C C . THR A 1 106 ? 25.373 -18.921 -33.901 1.00 60.88 106 THR A C 1
ATOM 826 O O . THR A 1 106 ? 26.030 -19.734 -34.536 1.00 60.88 106 THR A O 1
ATOM 829 N N . ASN A 1 107 ? 24.487 -18.114 -34.497 1.00 59.12 107 ASN A N 1
ATOM 830 C CA . ASN A 1 107 ? 24.204 -18.154 -35.939 1.00 59.12 107 ASN A CA 1
ATOM 831 C C . ASN A 1 107 ? 25.339 -17.600 -36.819 1.00 59.12 107 ASN A C 1
ATOM 833 O O . ASN A 1 107 ? 25.385 -17.911 -37.999 1.00 59.12 107 ASN A O 1
ATOM 837 N N . ILE A 1 108 ? 26.238 -16.777 -36.270 1.00 60.66 108 ILE A N 1
ATOM 838 C CA . ILE A 1 108 ? 27.367 -16.184 -37.015 1.00 60.66 108 ILE A CA 1
ATOM 839 C C . ILE A 1 108 ? 28.593 -17.123 -37.027 1.00 60.66 108 ILE A C 1
ATOM 841 O O . ILE A 1 108 ? 29.530 -16.910 -37.790 1.00 60.66 108 ILE A O 1
ATOM 845 N N . ASN A 1 109 ? 28.605 -18.156 -36.179 1.00 56.41 109 ASN A N 1
ATOM 846 C CA . ASN A 1 109 ? 29.747 -19.057 -35.973 1.00 56.41 109 ASN A CA 1
ATOM 847 C C . ASN A 1 109 ? 29.545 -20.454 -36.605 1.00 56.41 109 ASN A C 1
ATOM 849 O O . ASN A 1 109 ? 30.183 -21.419 -36.184 1.00 56.41 109 ASN A O 1
ATOM 853 N N . ILE A 1 110 ? 28.633 -20.562 -37.579 1.00 50.91 110 ILE A N 1
ATOM 854 C CA . ILE A 1 110 ? 28.358 -21.740 -38.426 1.00 50.91 110 ILE A CA 1
ATOM 855 C C . ILE A 1 110 ? 28.462 -21.286 -39.882 1.00 50.91 110 ILE A C 1
ATOM 857 O O . ILE A 1 110 ? 29.018 -22.053 -40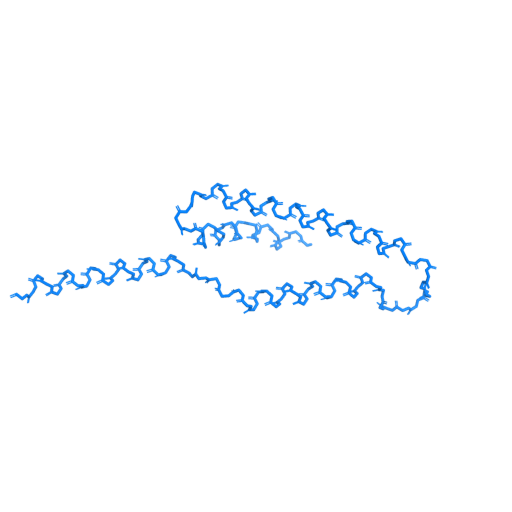.697 1.00 50.91 110 ILE A O 1
#

pLDDT: mean 72.38, std 10.99, range [50.91, 92.44]

Foldseek 3Di:
DVPVVVVVLVVVLVLQQQLDPPDDSVVSNVVVVVVVVVVVVVVVVVLVVLVVVPVVDDDPDPDRVSVVVVVVVVVVVVVCVVVCPRPRVVVVVVVVVVVVVVVVVVVVVD

InterPro domains:
  IPR036259 MFS transporter superfamily [SSF103473] (1-89)
  IPR049680 Choline/ethanolamine transporter FLVCR1-2/SLC49-like [PTHR10924] (1-98)

Sequence (110 aa):
MGFFLLPLLPVSFECAVECTHPIRAEWSTGLLMCLGNVLGGIFIFILGYLIKLQPKYKSGQILTPASIFMLCLFVVSAATMFIYRGPYLRLEAEKQATERNTNSSTNINI

Radius of gyration: 22.74 Å; chains: 1; bounding box: 52×31×69 Å

Secondary structure (DSSP, 8-state):
--TTHHHHHHHHHHHHHHHTTTS-HHHHHHHHHHHHHHHHHHHHHHHHHHHHTGGGS-TT-S--HHHHHHHHHHHHHHHHHHH-----HHHHHHHHHHHHHHHHHHHT--